Protein AF-L0AH41-F1 (afdb_monomer)

InterPro domains:
  IPR013429 Putative regulatory protein FmdB, zinc ribbon domain [TIGR02605] (20-59)
  IPR055982 Protein of unknown function DUF7560 [PF24441] (20-62)

Foldseek 3Di:
DDDDDPPPPPPDPPPDPPDQPWWWFADPVVRDTDTHHPVRVVVCQVQPDPPPRHHDDPVRID

Organism: Natronobacterium gregoryi (strain ATCC 43098 / DSM 3393 / CCM 3738 / CIP 104747 / IAM 13177 / JCM 8860 / NBRC 102187 / NCIMB 2189 / SP2) (NCBI:txid797304)

Sequence (62 aa):
MATLALSTRVADVDGGRNTMPTHEFVCPDCGRTIPVTDAMREATEHHGCPLCGATVSQTQFA

Radius of gyration: 20.88 Å; Cα contacts (8 Å, |Δi|>4): 64; chains: 1; bounding box: 22×18×72 Å

Secondary structure (DSSP, 8-state):
----------------------EEEE-TTT--EEEE-HHHHHHHHHH--TTT-----GGGB-

Struct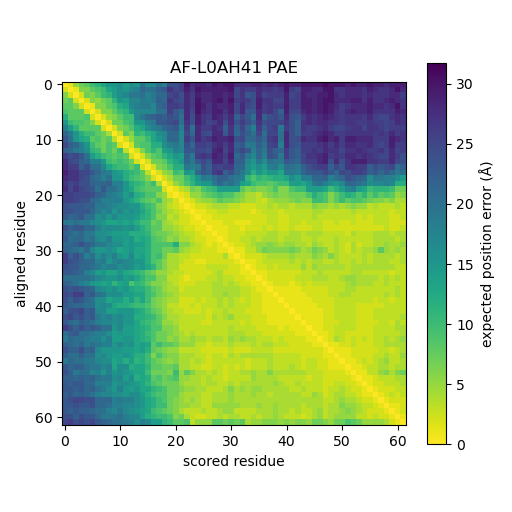ure (mmCIF, N/CA/C/O backbone):
data_AF-L0AH41-F1
#
_entry.id   AF-L0AH41-F1
#
loop_
_atom_site.group_PDB
_atom_site.id
_atom_site.type_symbol
_atom_site.label_atom_id
_atom_site.label_alt_id
_atom_site.label_comp_id
_atom_site.label_asym_id
_atom_site.label_entity_id
_atom_site.label_seq_id
_atom_site.pdbx_PDB_ins_code
_atom_site.Cartn_x
_atom_site.Cartn_y
_atom_site.Cartn_z
_atom_site.occupancy
_atom_site.B_iso_or_equiv
_atom_site.auth_seq_id
_atom_site.auth_comp_id
_atom_site.auth_asym_id
_atom_site.auth_atom_id
_atom_site.pdbx_PDB_model_num
ATOM 1 N N . MET A 1 1 ? 1.846 5.168 -60.278 1.00 65.50 1 MET A N 1
ATOM 2 C CA . MET A 1 1 ? 3.154 4.812 -59.691 1.00 65.50 1 MET A CA 1
ATOM 3 C C . MET A 1 1 ? 3.579 5.935 -58.758 1.00 65.50 1 MET A C 1
ATOM 5 O O . MET A 1 1 ? 3.931 6.981 -59.274 1.00 65.50 1 MET A O 1
ATOM 9 N N . ALA A 1 2 ? 3.427 5.755 -57.440 1.00 52.22 2 ALA A N 1
ATOM 10 C CA . ALA A 1 2 ? 4.097 6.489 -56.348 1.00 52.22 2 ALA A CA 1
ATOM 11 C C . ALA A 1 2 ? 3.360 6.169 -55.034 1.00 52.22 2 ALA A C 1
ATOM 13 O O . ALA A 1 2 ? 2.578 6.952 -54.505 1.00 52.22 2 ALA A O 1
ATOM 14 N N . THR A 1 3 ? 3.548 4.941 -54.568 1.00 61.72 3 THR A N 1
ATOM 15 C CA . THR A 1 3 ? 3.163 4.471 -53.238 1.00 61.72 3 THR A CA 1
ATOM 16 C C . THR A 1 3 ? 4.176 5.032 -52.250 1.00 61.72 3 THR A C 1
ATOM 18 O O . THR A 1 3 ? 5.332 4.660 -52.378 1.00 61.72 3 THR A O 1
ATOM 21 N N . LEU A 1 4 ? 3.786 5.872 -51.287 1.00 56.44 4 LEU A N 1
ATOM 22 C CA . LEU A 1 4 ? 4.503 6.046 -50.012 1.00 56.44 4 LEU A CA 1
ATOM 23 C C . LEU A 1 4 ? 3.554 6.675 -48.982 1.00 56.44 4 LEU A C 1
ATOM 25 O O . LEU A 1 4 ? 3.389 7.888 -48.891 1.00 56.44 4 LEU A O 1
ATOM 29 N N . ALA A 1 5 ? 2.907 5.801 -48.214 1.00 59.50 5 ALA A N 1
ATOM 30 C CA . ALA A 1 5 ? 2.212 6.145 -46.989 1.00 59.50 5 ALA A CA 1
ATOM 31 C C . ALA A 1 5 ? 3.249 6.498 -45.910 1.00 59.50 5 ALA A C 1
ATOM 33 O O . ALA A 1 5 ? 3.953 5.615 -45.420 1.00 59.50 5 ALA A O 1
ATOM 34 N N . LEU A 1 6 ? 3.335 7.770 -45.514 1.00 58.22 6 LEU A N 1
ATOM 35 C CA . LEU A 1 6 ? 4.020 8.160 -44.279 1.00 58.22 6 LEU A CA 1
ATOM 36 C C . LEU A 1 6 ? 3.101 7.836 -43.094 1.00 58.22 6 LEU A C 1
ATOM 38 O O . LEU A 1 6 ? 2.352 8.669 -42.594 1.00 58.22 6 LEU A O 1
ATOM 42 N N . SER A 1 7 ? 3.126 6.570 -42.689 1.00 63.44 7 SER A N 1
ATOM 43 C CA . SER A 1 7 ? 2.521 6.081 -41.455 1.00 63.44 7 SER A CA 1
ATOM 44 C C . SER A 1 7 ? 3.638 5.956 -40.419 1.00 63.44 7 SER A C 1
ATOM 46 O O 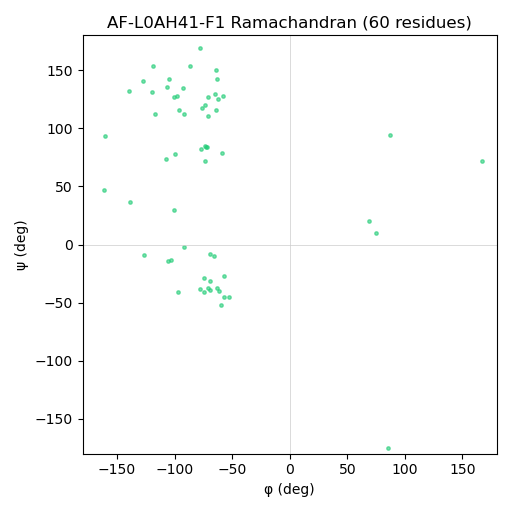. SER A 1 7 ? 4.182 4.876 -40.192 1.00 63.44 7 SER A O 1
ATOM 48 N N . THR A 1 8 ? 4.047 7.090 -39.848 1.00 60.81 8 THR A N 1
ATOM 49 C CA . THR A 1 8 ? 5.052 7.151 -38.780 1.00 60.81 8 THR A CA 1
ATOM 50 C C . THR A 1 8 ? 4.423 6.610 -37.500 1.00 60.81 8 THR A C 1
ATOM 52 O O . THR A 1 8 ? 3.858 7.343 -36.691 1.00 60.81 8 THR A O 1
ATOM 55 N N . ARG A 1 9 ? 4.445 5.284 -37.357 1.00 68.06 9 ARG A N 1
ATOM 56 C CA . ARG A 1 9 ? 4.066 4.598 -36.125 1.00 68.06 9 ARG A CA 1
ATOM 57 C C . ARG A 1 9 ? 5.067 5.003 -35.048 1.00 68.06 9 ARG A C 1
ATOM 59 O O . ARG A 1 9 ? 6.247 4.684 -35.157 1.00 68.06 9 ARG A O 1
ATOM 66 N N . VAL A 1 10 ? 4.579 5.693 -34.023 1.00 59.19 10 VAL A N 1
ATOM 67 C CA . VAL A 1 10 ? 5.195 5.766 -32.694 1.00 59.19 10 VAL A CA 1
ATOM 68 C C . VAL A 1 10 ? 5.284 4.342 -32.138 1.00 59.19 10 VAL A C 1
ATOM 70 O O . VAL A 1 10 ? 4.408 3.877 -31.418 1.00 59.19 10 VAL A O 1
ATOM 73 N N . ALA A 1 11 ? 6.280 3.589 -32.595 1.00 57.16 11 ALA A N 1
ATOM 74 C CA . ALA A 1 11 ? 6.561 2.255 -32.111 1.00 57.16 11 ALA A CA 1
ATOM 75 C C . ALA A 1 11 ? 7.571 2.373 -30.970 1.00 57.16 11 ALA A C 1
ATOM 77 O O . ALA A 1 11 ? 8.730 2.713 -31.192 1.00 57.16 11 ALA A O 1
ATOM 78 N N . ASP A 1 12 ? 7.064 2.039 -29.789 1.00 58.22 12 ASP A N 1
ATOM 79 C CA . ASP A 1 12 ? 7.793 1.488 -28.652 1.00 58.22 12 ASP A CA 1
ATOM 80 C C . ASP A 1 12 ? 8.452 2.466 -27.664 1.00 58.22 12 ASP A C 1
ATOM 82 O O . ASP A 1 12 ? 9.602 2.879 -27.790 1.00 58.22 12 ASP A O 1
ATOM 86 N N . VAL A 1 13 ? 7.697 2.771 -26.604 1.00 63.25 13 VAL A N 1
ATOM 87 C CA . VAL A 1 13 ? 8.254 3.035 -25.274 1.00 63.25 13 VAL A CA 1
ATOM 88 C C . VAL A 1 13 ? 7.904 1.825 -24.394 1.00 63.25 13 VAL A C 1
ATOM 90 O O . VAL A 1 13 ? 6.996 1.924 -23.580 1.00 63.25 13 VAL A O 1
ATOM 93 N N . ASP A 1 14 ? 8.553 0.666 -24.560 1.00 60.94 14 ASP A N 1
ATOM 94 C CA . ASP A 1 14 ? 8.485 -0.425 -23.559 1.00 60.94 14 ASP A CA 1
ATOM 95 C C . ASP A 1 14 ? 9.859 -1.093 -23.331 1.00 60.94 14 ASP A C 1
ATOM 97 O O . ASP A 1 14 ? 9.984 -2.295 -23.127 1.00 60.94 14 ASP A O 1
ATOM 101 N N . GLY A 1 15 ? 10.939 -0.307 -23.359 1.00 62.12 15 GLY A N 1
ATOM 102 C CA . GLY A 1 15 ? 12.319 -0.791 -23.213 1.00 62.12 15 GLY A CA 1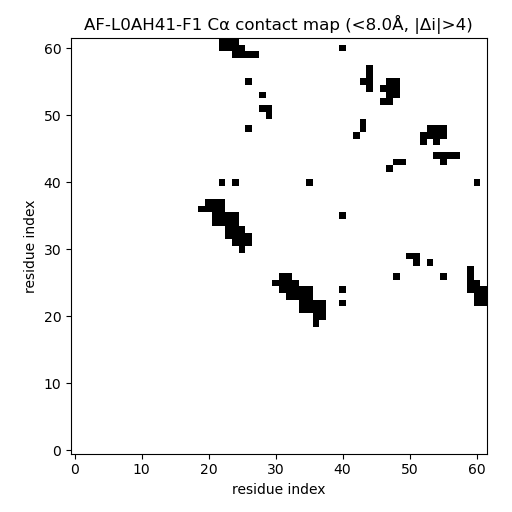
ATOM 103 C C . GLY A 1 15 ? 12.954 -0.604 -21.830 1.00 62.12 15 GLY A C 1
ATOM 104 O O . GLY A 1 15 ? 14.163 -0.398 -21.763 1.00 62.12 15 GLY A O 1
ATOM 105 N N . GLY A 1 16 ? 12.191 -0.601 -20.729 1.00 63.22 16 GLY A N 1
ATOM 106 C CA . GLY A 1 16 ? 12.750 -0.227 -19.420 1.00 63.22 16 GLY A CA 1
ATOM 107 C C . GLY A 1 16 ? 11.953 -0.658 -18.194 1.00 63.22 16 GLY A C 1
ATOM 108 O O . GLY A 1 16 ? 11.729 0.148 -17.294 1.00 63.22 16 GLY A O 1
ATOM 109 N N . ARG A 1 17 ? 11.511 -1.916 -18.120 1.00 66.31 17 ARG A N 1
ATOM 110 C CA . ARG A 1 17 ? 10.960 -2.451 -16.866 1.00 66.31 17 ARG A CA 1
ATOM 111 C C . ARG A 1 17 ? 12.086 -2.707 -15.861 1.00 66.31 17 ARG A C 1
ATOM 113 O O . ARG A 1 17 ? 12.564 -3.826 -15.721 1.00 66.31 17 ARG A O 1
ATOM 120 N N . ASN A 1 18 ? 12.479 -1.667 -15.129 1.00 64.69 18 ASN A N 1
ATOM 121 C CA . ASN A 1 18 ? 13.247 -1.800 -13.891 1.00 64.69 18 ASN A CA 1
ATOM 122 C C . ASN A 1 18 ? 12.304 -2.321 -12.794 1.00 64.69 18 ASN A C 1
ATOM 124 O O . ASN A 1 18 ? 11.882 -1.571 -11.915 1.00 64.69 18 ASN A O 1
ATOM 128 N N . THR A 1 19 ? 11.909 -3.593 -12.881 1.00 66.06 19 THR A N 1
ATOM 129 C CA . THR A 1 19 ? 11.049 -4.248 -11.886 1.00 66.06 19 THR A CA 1
ATOM 130 C C . THR A 1 19 ? 11.844 -4.507 -10.614 1.00 66.06 19 THR A C 1
ATOM 132 O O . THR A 1 19 ? 12.388 -5.593 -10.415 1.00 66.06 19 THR A O 1
ATOM 135 N N . MET A 1 20 ? 11.935 -3.488 -9.761 1.00 72.56 20 MET A N 1
ATOM 136 C CA . MET A 1 20 ? 12.227 -3.694 -8.345 1.00 72.56 20 MET A CA 1
ATOM 137 C C . MET A 1 20 ? 11.078 -4.499 -7.723 1.00 72.56 20 MET A C 1
ATOM 139 O O . MET A 1 20 ? 9.927 -4.277 -8.106 1.00 72.56 20 MET A O 1
ATOM 143 N N . PRO A 1 21 ? 11.362 -5.431 -6.797 1.00 70.25 21 PRO A N 1
ATOM 144 C CA . PRO A 1 21 ? 10.313 -6.142 -6.080 1.00 70.25 21 PRO A CA 1
ATOM 145 C C . PRO A 1 21 ? 9.421 -5.127 -5.356 1.00 70.25 21 PRO A C 1
ATOM 147 O O . PRO A 1 21 ? 9.907 -4.231 -4.660 1.00 70.25 21 PRO A O 1
ATOM 150 N N . THR A 1 22 ? 8.117 -5.238 -5.582 1.00 84.19 22 THR A N 1
ATOM 151 C CA . THR A 1 22 ? 7.098 -4.399 -4.952 1.00 84.19 22 THR A CA 1
ATOM 152 C C . THR A 1 22 ? 6.153 -5.280 -4.153 1.00 84.19 22 THR A C 1
ATOM 154 O O . THR A 1 22 ? 5.644 -6.262 -4.688 1.00 84.19 22 THR A O 1
ATOM 157 N N . HIS A 1 23 ? 5.905 -4.891 -2.911 1.00 86.69 23 HIS A N 1
ATOM 158 C CA . HIS A 1 23 ? 4.861 -5.412 -2.036 1.00 86.69 23 HIS A CA 1
ATOM 159 C C . HIS A 1 23 ? 3.562 -4.658 -2.272 1.00 86.69 23 HIS A C 1
ATOM 161 O O . HIS A 1 23 ? 3.575 -3.486 -2.666 1.00 86.69 23 HIS A O 1
ATOM 167 N N . GLU A 1 24 ? 2.437 -5.304 -1.998 1.00 88.56 24 GLU A N 1
ATOM 168 C CA . GLU A 1 24 ? 1.138 -4.652 -2.083 1.00 88.56 24 GLU A CA 1
ATOM 169 C C . GLU A 1 24 ? 0.732 -4.159 -0.692 1.00 88.56 24 GLU A C 1
ATOM 171 O O . GLU A 1 24 ? 0.550 -4.937 0.243 1.00 88.56 24 GLU A O 1
ATOM 176 N N . PHE A 1 25 ? 0.623 -2.841 -0.531 1.00 88.75 25 PHE A N 1
ATOM 177 C CA . 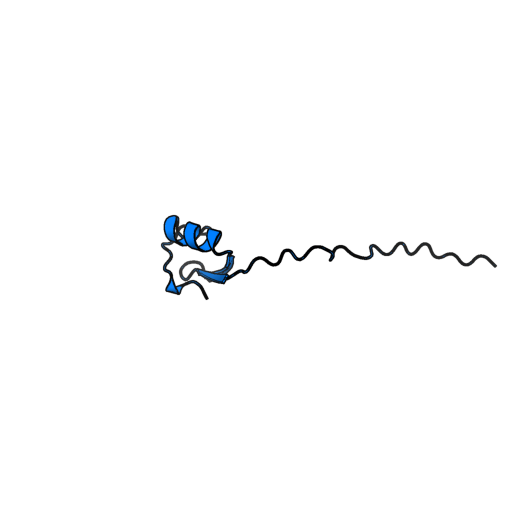PHE A 1 25 ? 0.175 -2.233 0.718 1.00 88.75 25 PHE A CA 1
ATOM 178 C C . PHE A 1 25 ? -1.295 -1.840 0.616 1.00 88.75 25 PHE A C 1
ATOM 180 O O . PHE A 1 25 ? -1.668 -1.080 -0.284 1.00 88.75 25 PHE A O 1
ATOM 187 N N . VAL A 1 26 ? -2.109 -2.299 1.572 1.00 89.56 26 VAL A N 1
ATOM 188 C CA . VAL A 1 26 ? -3.521 -1.916 1.696 1.00 89.56 26 VAL A CA 1
ATOM 189 C C . VAL A 1 26 ? -3.749 -1.185 3.014 1.00 89.56 26 VAL A C 1
ATOM 191 O O . VAL A 1 26 ? -3.710 -1.762 4.098 1.00 89.56 26 VAL A O 1
ATOM 194 N N . CYS A 1 27 ? -4.054 0.104 2.911 1.00 89.56 27 CYS A N 1
ATOM 195 C CA . CYS A 1 27 ? -4.426 0.943 4.048 1.00 89.56 27 CYS A CA 1
ATOM 196 C C . CYS A 1 27 ? -5.850 0.600 4.533 1.00 89.56 27 CYS A C 1
ATOM 198 O O . CYS A 1 27 ? -6.786 0.790 3.753 1.00 89.56 27 CYS A O 1
ATOM 200 N N . PRO A 1 28 ? -6.074 0.169 5.790 1.00 83.69 28 PRO A N 1
ATOM 201 C CA . PRO A 1 28 ? -7.414 -0.184 6.274 1.00 83.69 28 PRO A CA 1
ATOM 202 C C . PRO A 1 28 ? -8.311 1.030 6.540 1.00 83.69 28 PRO A C 1
ATOM 204 O O . PRO A 1 28 ? -9.525 0.926 6.399 1.00 83.69 28 PRO A O 1
ATOM 207 N N . ASP A 1 29 ? -7.740 2.184 6.885 1.00 87.81 29 ASP A N 1
ATOM 208 C CA . ASP A 1 29 ? -8.511 3.407 7.141 1.00 87.81 29 ASP A CA 1
ATOM 209 C C . ASP A 1 29 ? -9.033 4.046 5.856 1.00 87.81 29 ASP A C 1
ATOM 211 O O . ASP A 1 29 ? -10.154 4.543 5.780 1.00 87.81 29 ASP A O 1
ATOM 215 N N . CYS A 1 30 ? -8.188 4.061 4.830 1.00 90.19 30 CYS A N 1
ATOM 216 C CA . CYS A 1 30 ? -8.438 4.781 3.594 1.00 90.19 30 CYS A CA 1
ATOM 217 C C . CYS A 1 30 ? -8.815 3.867 2.419 1.00 90.19 30 CYS A C 1
ATOM 219 O O . CYS A 1 30 ? -9.309 4.360 1.402 1.00 90.19 30 CYS A O 1
ATOM 221 N N . GLY A 1 31 ? -8.591 2.555 2.548 1.00 87.62 31 GLY A N 1
ATOM 222 C CA . GLY A 1 31 ? -8.948 1.531 1.564 1.00 87.62 31 GLY A CA 1
ATOM 223 C C . GLY A 1 3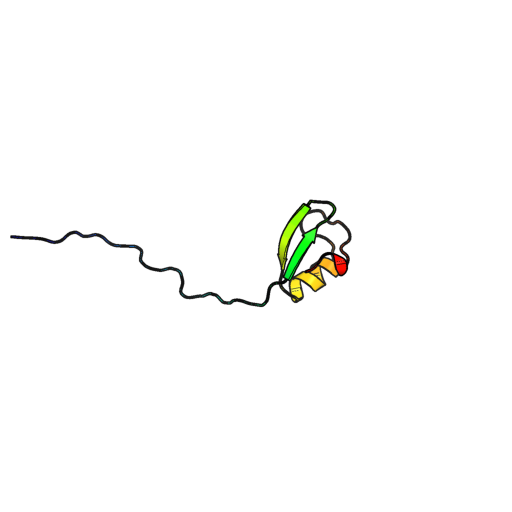1 ? -8.137 1.586 0.271 1.00 87.62 31 GLY A C 1
ATOM 224 O O . GLY A 1 31 ? -8.605 1.105 -0.757 1.00 87.62 31 GLY A O 1
ATOM 225 N N . ARG A 1 32 ? -6.960 2.229 0.277 1.00 86.88 32 ARG A N 1
ATOM 226 C CA . ARG A 1 32 ? -6.113 2.334 -0.919 1.00 86.88 32 ARG A CA 1
ATOM 227 C C . ARG A 1 32 ? -5.100 1.207 -0.966 1.00 86.88 32 ARG A C 1
ATOM 229 O O . ARG A 1 32 ? -4.399 0.974 0.016 1.00 86.88 32 ARG A O 1
ATOM 236 N N . THR A 1 33 ? -4.996 0.624 -2.151 1.00 89.44 33 THR A N 1
ATOM 237 C CA . THR A 1 33 ? -3.965 -0.330 -2.539 1.00 89.44 33 THR A CA 1
ATOM 238 C C . THR A 1 33 ? -2.874 0.399 -3.314 1.00 89.44 33 THR A C 1
ATOM 240 O O . THR A 1 33 ? -3.174 1.115 -4.272 1.00 89.44 33 THR A O 1
ATOM 243 N N . ILE A 1 34 ? -1.619 0.245 -2.901 1.00 87.81 34 ILE A N 1
ATOM 244 C CA . ILE A 1 34 ? -0.470 0.893 -3.541 1.00 87.81 34 ILE A CA 1
ATOM 245 C C . ILE A 1 34 ? 0.704 -0.092 -3.594 1.00 87.81 34 ILE A C 1
ATOM 247 O O . ILE A 1 34 ? 1.019 -0.688 -2.563 1.00 87.81 34 ILE A O 1
ATOM 251 N N . PRO A 1 35 ? 1.382 -0.253 -4.747 1.00 87.44 35 PRO A N 1
ATOM 252 C CA . PRO A 1 35 ? 2.628 -1.002 -4.802 1.00 87.44 35 PRO A CA 1
ATOM 253 C C . PRO A 1 35 ? 3.736 -0.202 -4.111 1.00 87.44 35 PRO A C 1
ATOM 255 O O . PRO A 1 35 ? 3.975 0.965 -4.434 1.00 87.44 35 PRO A O 1
ATOM 258 N N . VAL A 1 36 ? 4.416 -0.827 -3.159 1.00 88.38 36 VAL A N 1
ATOM 259 C CA . VAL A 1 36 ? 5.492 -0.222 -2.370 1.00 88.38 36 VAL A CA 1
ATOM 260 C C . VAL A 1 36 ? 6.734 -1.101 -2.429 1.00 88.38 36 VAL A C 1
ATOM 262 O O . VAL A 1 36 ? 6.650 -2.320 -2.398 1.00 88.38 36 VAL A O 1
ATOM 265 N N . THR A 1 37 ? 7.914 -0.504 -2.523 1.00 90.81 37 THR A N 1
ATOM 266 C CA . THR A 1 37 ? 9.179 -1.246 -2.392 1.00 90.81 37 THR A CA 1
ATOM 267 C C . THR A 1 37 ? 9.474 -1.541 -0.920 1.00 90.81 37 THR A C 1
ATOM 269 O O . THR A 1 37 ? 8.852 -0.945 -0.040 1.00 90.81 37 THR A O 1
ATOM 272 N N . ASP A 1 38 ? 10.453 -2.397 -0.619 1.00 88.31 38 ASP 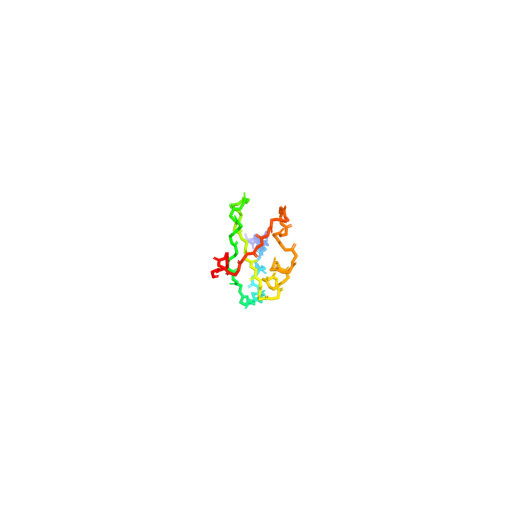A N 1
ATOM 273 C CA . ASP A 1 38 ? 10.887 -2.648 0.767 1.00 88.31 38 ASP A CA 1
ATOM 274 C C . ASP A 1 38 ? 11.234 -1.354 1.523 1.00 88.31 38 ASP A C 1
ATOM 276 O O . ASP A 1 38 ? 10.753 -1.124 2.631 1.00 88.31 38 ASP A O 1
ATOM 280 N N . ALA A 1 39 ? 11.981 -0.450 0.880 1.00 88.50 39 ALA A N 1
ATOM 281 C CA . ALA A 1 39 ? 12.337 0.844 1.463 1.00 88.50 39 ALA A CA 1
ATOM 282 C C . ALA A 1 39 ? 11.103 1.731 1.721 1.00 88.50 39 ALA A C 1
ATOM 284 O O . ALA A 1 39 ? 11.033 2.442 2.723 1.00 88.50 39 ALA A O 1
ATOM 285 N N . MET A 1 40 ? 10.107 1.687 0.829 1.00 89.06 40 MET A N 1
ATOM 286 C CA . MET A 1 40 ? 8.850 2.413 1.024 1.00 89.06 40 MET A CA 1
ATOM 287 C C . MET A 1 40 ? 8.008 1.796 2.138 1.00 89.06 40 MET A C 1
ATOM 289 O O . MET A 1 40 ? 7.371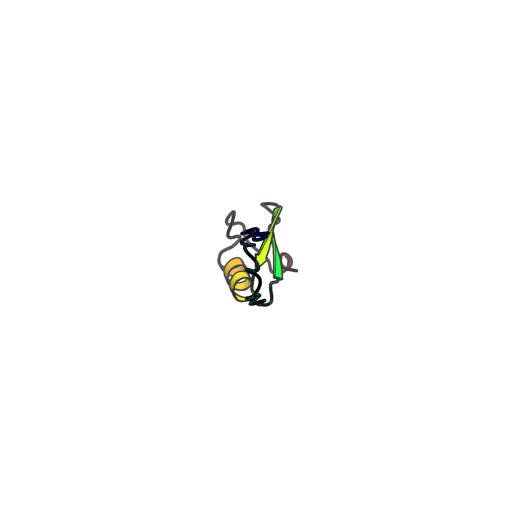 2.537 2.884 1.00 89.06 40 MET A O 1
ATOM 293 N N . ARG A 1 41 ? 8.005 0.465 2.265 1.00 89.12 41 ARG A N 1
ATOM 294 C CA . ARG A 1 41 ? 7.333 -0.249 3.350 1.00 89.12 41 ARG A CA 1
ATOM 295 C C . ARG A 1 41 ? 7.904 0.179 4.700 1.00 89.12 41 ARG A C 1
ATOM 297 O O . ARG A 1 41 ? 7.135 0.635 5.537 1.00 89.12 41 ARG A O 1
ATOM 304 N N . GLU A 1 42 ? 9.223 0.132 4.880 1.00 88.44 42 GLU A N 1
ATOM 305 C CA . GLU A 1 42 ? 9.875 0.576 6.125 1.00 88.44 42 GLU A CA 1
ATOM 306 C C . GLU A 1 42 ? 9.542 2.039 6.453 1.00 88.44 42 GLU A C 1
ATOM 308 O O . GLU A 1 42 ? 9.152 2.364 7.574 1.00 88.44 42 GLU A O 1
ATOM 313 N N . ALA A 1 43 ? 9.605 2.933 5.460 1.00 89.50 43 ALA A N 1
ATOM 314 C CA . ALA A 1 43 ? 9.218 4.330 5.649 1.00 89.50 43 ALA A CA 1
ATOM 315 C C . ALA A 1 43 ? 7.738 4.478 6.042 1.00 89.50 43 ALA A C 1
ATOM 317 O O . ALA A 1 43 ? 7.403 5.287 6.905 1.00 89.50 43 ALA A O 1
ATOM 318 N N . THR A 1 44 ? 6.852 3.686 5.437 1.00 88.25 44 THR A N 1
ATOM 319 C CA . THR A 1 44 ? 5.410 3.694 5.720 1.00 88.25 44 THR A CA 1
ATOM 320 C C . THR A 1 44 ? 5.108 3.129 7.113 1.00 88.25 44 THR A C 1
ATOM 322 O O . THR A 1 44 ? 4.191 3.597 7.778 1.00 88.25 44 THR A O 1
ATOM 325 N N . GLU A 1 45 ? 5.907 2.185 7.611 1.00 87.12 45 GLU A N 1
ATOM 326 C CA . GLU A 1 45 ? 5.822 1.692 8.993 1.00 87.12 45 GLU A CA 1
ATOM 327 C C . GLU A 1 45 ? 6.271 2.746 10.012 1.00 87.12 45 GLU A C 1
ATOM 329 O O . GLU A 1 45 ? 5.648 2.898 11.062 1.00 87.12 45 GLU A O 1
ATOM 334 N N . HIS A 1 46 ? 7.317 3.512 9.695 1.00 88.69 46 HIS A N 1
ATOM 335 C CA . HIS A 1 46 ? 7.830 4.557 10.582 1.00 88.69 46 HIS A CA 1
ATOM 336 C C . HIS A 1 46 ? 6.993 5.842 10.577 1.00 88.69 46 HIS A C 1
ATOM 338 O O . HIS A 1 46 ? 6.835 6.476 11.621 1.00 88.69 46 HIS A O 1
ATOM 344 N N . HIS A 1 47 ? 6.482 6.250 9.416 1.00 89.44 47 HIS A N 1
ATOM 345 C CA . HIS A 1 47 ? 5.778 7.522 9.234 1.00 89.44 47 HIS A CA 1
ATOM 346 C C . HIS A 1 47 ? 4.252 7.379 9.163 1.00 89.44 47 HIS A C 1
ATOM 348 O O . HIS A 1 47 ? 3.546 8.379 9.287 1.00 89.44 47 HIS A O 1
ATOM 354 N N . GLY A 1 48 ? 3.737 6.159 8.998 1.00 88.62 48 GLY A N 1
ATOM 355 C CA . GLY A 1 48 ? 2.324 5.895 8.747 1.00 88.62 48 GLY A CA 1
ATOM 356 C C . GLY A 1 48 ? 1.959 5.983 7.264 1.00 88.62 48 GLY A C 1
ATOM 357 O O . GLY A 1 48 ? 2.805 6.156 6.384 1.00 88.62 48 GLY A O 1
ATOM 358 N N . CYS A 1 49 ? 0.667 5.847 6.970 1.00 89.75 49 CYS A N 1
ATOM 359 C CA . CYS A 1 49 ? 0.170 5.801 5.601 1.00 89.75 49 CYS A CA 1
ATOM 360 C C . CYS A 1 49 ? 0.481 7.119 4.862 1.00 89.75 49 CYS A C 1
ATOM 362 O O . CYS A 1 49 ? 0.010 8.172 5.297 1.00 89.75 49 CYS A O 1
ATOM 364 N N . PRO A 1 50 ? 1.156 7.099 3.696 1.00 84.44 50 PRO A N 1
ATOM 365 C CA . PRO A 1 50 ? 1.512 8.317 2.958 1.00 84.44 50 PRO A CA 1
ATOM 366 C C . PRO A 1 50 ? 0.304 9.088 2.402 1.00 84.44 50 PRO A C 1
ATOM 368 O O . PRO A 1 50 ? 0.457 10.203 1.911 1.00 84.44 50 PRO A O 1
ATOM 371 N N . LEU A 1 51 ? -0.897 8.502 2.448 1.00 86.75 51 LEU A N 1
ATOM 372 C CA . LEU A 1 51 ? -2.124 9.112 1.934 1.00 86.75 51 LEU A CA 1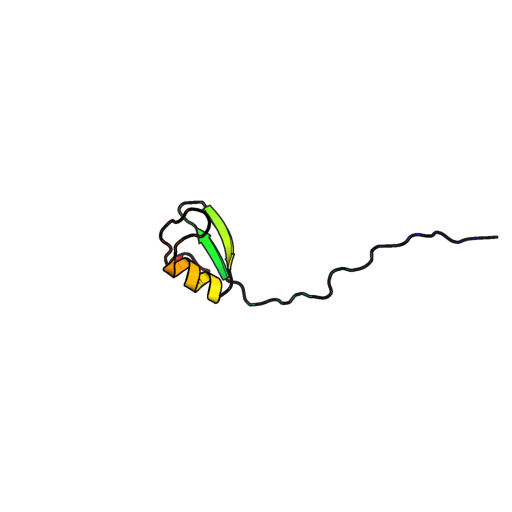
ATOM 373 C C . LEU A 1 51 ? -2.962 9.796 3.016 1.00 86.75 51 LEU A C 1
ATOM 375 O O . LEU A 1 51 ? -3.538 10.848 2.756 1.00 86.75 51 LEU A O 1
ATOM 379 N N . CYS A 1 52 ? -3.080 9.189 4.198 1.00 91.00 52 CYS A N 1
ATOM 380 C CA . CYS A 1 52 ? -3.956 9.681 5.267 1.00 91.00 52 CYS A CA 1
ATOM 381 C C . CYS A 1 52 ? -3.254 9.878 6.617 1.00 91.00 52 CYS A C 1
ATOM 383 O O . CYS A 1 52 ? -3.862 10.430 7.528 1.00 91.00 52 CYS A O 1
ATOM 385 N N . GLY A 1 53 ? -2.003 9.433 6.766 1.00 87.94 53 GLY A N 1
ATOM 386 C CA . GLY A 1 53 ? -1.244 9.515 8.016 1.00 87.94 53 GLY A CA 1
ATOM 387 C C . GLY A 1 53 ? -1.669 8.514 9.095 1.00 87.94 53 GLY A C 1
ATOM 388 O O . GLY A 1 53 ? -1.227 8.636 10.233 1.00 87.94 53 GLY A O 1
ATOM 389 N N . ALA A 1 54 ? -2.524 7.538 8.771 1.00 88.75 54 ALA A N 1
ATOM 390 C CA . ALA A 1 54 ? -2.924 6.499 9.718 1.00 88.75 54 ALA A CA 1
ATOM 391 C C . ALA A 1 54 ? -1.731 5.629 10.141 1.00 88.75 54 ALA A C 1
ATOM 393 O O . ALA A 1 54 ? -0.794 5.421 9.366 1.00 88.75 54 ALA A O 1
ATOM 394 N N . THR A 1 55 ? -1.777 5.100 11.364 1.00 89.00 55 THR A N 1
ATOM 395 C CA . THR A 1 55 ? -0.763 4.164 11.856 1.00 89.00 55 THR A CA 1
ATOM 396 C C . THR A 1 55 ? -0.806 2.874 11.045 1.00 89.00 55 THR A C 1
ATOM 398 O O . THR A 1 55 ? -1.862 2.268 10.871 1.00 89.00 55 THR A O 1
ATOM 401 N N . VAL A 1 56 ? 0.359 2.448 10.566 1.00 87.31 56 VAL A N 1
ATOM 402 C CA . VAL A 1 56 ? 0.506 1.257 9.729 1.00 87.31 56 VAL A CA 1
ATOM 403 C C . VAL A 1 56 ? 1.112 0.118 10.538 1.00 87.31 56 VAL A C 1
ATOM 405 O O . VAL A 1 56 ? 1.986 0.335 11.376 1.00 87.31 56 VAL A O 1
ATOM 408 N N . SER A 1 57 ? 0.643 -1.105 10.291 1.00 84.69 57 SER A N 1
ATOM 409 C CA . SER A 1 57 ? 1.187 -2.332 10.879 1.00 84.69 57 SER A CA 1
ATOM 410 C C . SER A 1 57 ? 1.722 -3.272 9.803 1.00 84.69 57 SER A C 1
ATOM 412 O O . SER A 1 57 ? 1.223 -3.292 8.682 1.00 84.69 57 SER A O 1
ATOM 414 N N . GLN A 1 58 ? 2.690 -4.121 10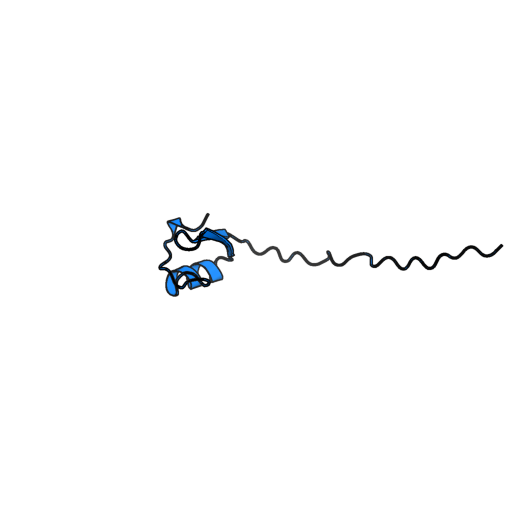.163 1.00 82.62 58 GLN A N 1
ATOM 415 C CA . GLN A 1 58 ? 3.310 -5.084 9.237 1.00 82.62 58 GLN A CA 1
ATOM 416 C C . GLN A 1 58 ? 2.296 -6.039 8.576 1.00 82.62 58 GLN A C 1
ATOM 418 O O . GLN A 1 58 ? 2.510 -6.498 7.464 1.00 82.62 58 GLN A O 1
ATOM 423 N N . THR A 1 59 ? 1.163 -6.303 9.232 1.00 84.19 59 THR A N 1
ATOM 424 C CA . THR A 1 59 ? 0.053 -7.118 8.708 1.00 84.19 59 THR A CA 1
ATOM 425 C C . THR A 1 59 ? -0.717 -6.479 7.547 1.00 84.19 59 THR A C 1
ATOM 427 O O . THR A 1 59 ? -1.580 -7.136 6.974 1.00 84.19 59 THR A O 1
ATOM 430 N N . GLN A 1 60 ? -0.450 -5.212 7.220 1.00 82.88 60 GLN A N 1
ATOM 431 C CA . GLN A 1 60 ? -1.090 -4.478 6.120 1.00 82.88 60 GLN A CA 1
ATOM 432 C C . GLN A 1 60 ? -0.321 -4.584 4.790 1.00 82.88 60 GLN A C 1
ATOM 434 O O . GLN A 1 60 ? -0.773 -4.038 3.782 1.00 82.88 60 GLN A O 1
ATOM 439 N N . PHE A 1 61 ? 0.830 -5.265 4.787 1.00 81.94 61 PHE A N 1
ATOM 440 C CA . PHE A 1 61 ? 1.631 -5.548 3.596 1.00 81.94 61 PHE A CA 1
ATOM 441 C C . PHE A 1 61 ? 1.484 -7.025 3.212 1.00 81.94 61 PHE A C 1
ATOM 443 O O . PHE A 1 61 ? 1.543 -7.892 4.089 1.00 81.94 61 PHE A O 1
ATOM 450 N N . ALA A 1 62 ? 1.290 -7.285 1.917 1.00 77.50 62 ALA A N 1
ATOM 451 C CA . ALA A 1 62 ? 1.184 -8.614 1.314 1.00 77.50 62 ALA A CA 1
ATOM 452 C C . ALA A 1 62 ? 2.299 -8.866 0.292 1.00 77.50 62 ALA A C 1
ATOM 454 O O . ALA A 1 62 ? 2.686 -7.901 -0.416 1.00 77.50 62 ALA A O 1
#

Solvent-accessible surface area (backbone atoms only — not comparable to full-atom values): 4192 Å² total; per-residue (Å²): 142,84,89,78,84,88,74,84,71,90,76,79,94,79,89,72,86,80,78,68,74,62,38,46,34,47,42,86,90,78,70,48,76,45,81,31,36,70,72,51,46,56,49,29,53,76,67,12,37,95,87,80,57,46,87,48,57,79,89,38,54,92

pLDDT: mean 78.89, std 12.33, range [52.22, 91.0]

Mean predicted aligned error: 11.34 Å

Nearest PDB structures (foldseek):
  9dtr-assembly1_w  TM=5.607E-01  e=6.240E-01  Saccharomyces cerevisiae
  8ro0-assembly1_r  TM=5.802E-01  e=1.853E+00  Caenorhabditis elegans
  9dtr-assembly1_v  TM=5.632E-01  e=1.618E+00  Saccharomyces cerevisiae
  8c6j-assembly1_CN  TM=5.670E-01  e=2.605E+00  Homo sapiens
  2qiz-assembly1_A  TM=5.368E-01  e=2.433E+00  Saccharomyces cerevisiae